Protein AF-A0A2N2LT00-F1 (afdb_monomer_lite)

Radius of gyration: 35.57 Å; chains: 1; bounding box: 117×47×57 Å

Sequence (119 aa):
MRFFLCKQKGFLKKSKGAFFMMVIFSLLLAGCFTGGKPQYNIESYILNYPAPSWNQSGKLEASIKFNRFSIAAAYNSPRMIFRNDDYKIDSFNYSRWAVNPADMIADRILDDMTGSGLF

Secondary structure (DSSP, 8-state):
--------------HHHHHHHHHHHHHHHHHHHS---PPP--EEE----PPPP---S---S--PPPPPP---GGG-SSEEEE-SSTT--EEEEEEEESS-HHHHHHHHHHHHHHHTT--

Structure (mmCIF, N/CA/C/O backbone):
data_AF-A0A2N2LT00-F1
#
_entry.id   AF-A0A2N2LT00-F1
#
loop_
_atom_site.group_PDB
_atom_site.id
_atom_site.type_symbol
_atom_site.label_atom_id
_atom_site.label_alt_id
_atom_site.label_comp_id
_atom_site.label_asym_id
_atom_site.label_entity_id
_atom_site.label_seq_id
_atom_site.pdbx_PDB_ins_code
_atom_site.Cartn_x
_atom_site.Cartn_y
_atom_site.Cartn_z
_atom_site.occupancy
_atom_site.B_iso_or_equiv
_atom_site.auth_seq_id
_atom_site.auth_comp_id
_atom_site.auth_asym_id
_atom_site.auth_atom_id
_atom_site.pdbx_PDB_model_num
ATOM 1 N N . MET A 1 1 ? 92.818 30.777 -22.639 1.00 39.62 1 MET A N 1
ATOM 2 C CA . MET A 1 1 ? 91.949 31.626 -23.486 1.00 39.62 1 MET A CA 1
ATOM 3 C C . MET A 1 1 ? 91.118 30.721 -24.387 1.00 39.62 1 MET A C 1
ATOM 5 O O . MET A 1 1 ? 91.694 29.800 -24.943 1.00 39.62 1 MET A O 1
ATOM 9 N N . ARG A 1 2 ? 89.825 31.045 -24.550 1.00 34.91 2 ARG A N 1
ATOM 10 C CA . ARG A 1 2 ? 88.810 30.455 -25.457 1.00 34.91 2 ARG A CA 1
ATOM 11 C C . ARG A 1 2 ? 87.923 29.330 -24.902 1.00 34.91 2 ARG A C 1
ATOM 13 O O . ARG A 1 2 ? 88.164 28.144 -25.072 1.00 34.91 2 ARG A O 1
ATOM 20 N N . PHE A 1 3 ? 86.839 29.810 -24.289 1.00 42.66 3 PHE A N 1
ATOM 21 C CA . PHE A 1 3 ? 85.492 29.240 -24.285 1.00 42.66 3 PHE A CA 1
ATOM 22 C C . PHE A 1 3 ? 85.086 28.648 -25.644 1.00 42.66 3 PHE A C 1
ATOM 24 O O . PHE A 1 3 ? 85.244 29.328 -26.653 1.00 42.66 3 PHE A O 1
ATOM 31 N N . PHE A 1 4 ? 84.435 27.481 -25.629 1.00 42.72 4 PHE A N 1
ATOM 32 C CA . PHE A 1 4 ? 83.273 27.182 -26.475 1.00 42.72 4 PHE A CA 1
ATOM 33 C C . PHE A 1 4 ? 82.390 26.124 -25.789 1.00 42.72 4 PHE A C 1
ATOM 35 O O . PHE A 1 4 ? 82.752 24.958 -25.669 1.00 42.72 4 PHE A O 1
ATOM 42 N N . LEU A 1 5 ? 81.220 26.571 -25.325 1.00 55.34 5 LEU A N 1
ATOM 43 C CA . LEU A 1 5 ? 80.055 25.762 -24.967 1.00 55.34 5 LEU A CA 1
ATOM 44 C C . LEU A 1 5 ? 79.245 25.468 -26.238 1.00 55.34 5 LEU A C 1
ATOM 46 O O . LEU A 1 5 ? 78.893 26.404 -26.952 1.00 55.34 5 LEU A O 1
ATOM 50 N N . CYS A 1 6 ? 78.902 24.205 -26.494 1.00 41.38 6 CYS A N 1
ATOM 51 C CA . CYS A 1 6 ? 77.761 23.748 -27.313 1.00 41.38 6 CYS A CA 1
ATOM 52 C C . CYS A 1 6 ? 77.866 22.218 -27.456 1.00 41.38 6 CYS A C 1
ATOM 54 O O . CYS A 1 6 ? 78.960 21.721 -27.667 1.00 41.38 6 CYS A O 1
ATOM 56 N N . LYS A 1 7 ? 76.839 21.369 -27.479 1.00 42.00 7 LYS 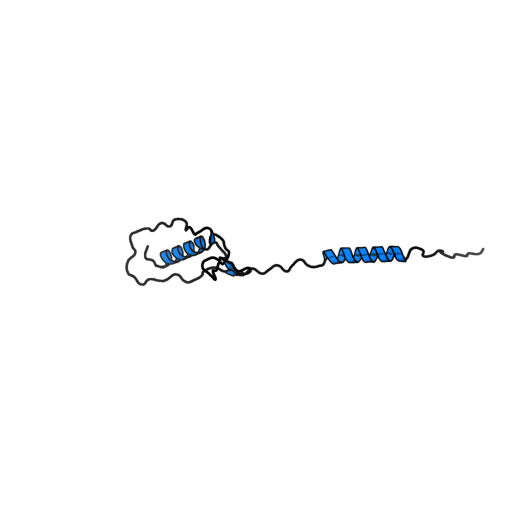A N 1
ATOM 57 C CA . LYS A 1 7 ? 75.384 21.440 -27.305 1.00 42.00 7 LYS A CA 1
ATOM 58 C C . LYS A 1 7 ? 74.897 19.995 -27.503 1.00 42.00 7 LYS A C 1
ATOM 60 O O . LYS A 1 7 ? 75.437 19.272 -28.338 1.00 42.00 7 LYS A O 1
ATOM 65 N N . GLN A 1 8 ? 73.887 19.611 -26.729 1.00 54.00 8 GLN A N 1
ATOM 66 C CA . GLN A 1 8 ? 73.068 18.397 -26.832 1.00 54.00 8 GLN A CA 1
ATOM 67 C C . GLN A 1 8 ? 72.946 17.778 -28.242 1.00 54.00 8 GLN A C 1
ATOM 69 O O . GLN A 1 8 ? 72.475 18.436 -29.170 1.00 54.00 8 GLN A O 1
ATOM 74 N N . LYS A 1 9 ? 73.241 16.475 -28.352 1.00 44.47 9 LYS A N 1
ATOM 75 C CA . LYS A 1 9 ? 72.771 15.536 -29.396 1.00 44.47 9 LYS A CA 1
ATOM 76 C C . LYS A 1 9 ? 72.674 14.142 -28.745 1.00 44.47 9 LYS A C 1
ATOM 78 O O . LYS A 1 9 ? 73.523 13.825 -27.929 1.00 44.47 9 LYS A O 1
ATOM 83 N N . GLY A 1 10 ? 71.708 13.265 -29.002 1.00 43.03 10 GLY A N 1
ATOM 84 C CA . GLY A 1 10 ? 70.725 13.187 -30.075 1.00 43.03 10 GLY A CA 1
ATOM 85 C C . GLY A 1 10 ? 69.406 12.577 -29.577 1.00 43.03 10 GLY A C 1
ATOM 86 O O . GLY A 1 10 ? 69.338 11.939 -28.535 1.00 43.03 10 GLY A O 1
ATOM 87 N N . PHE A 1 11 ? 68.294 12.953 -30.197 1.00 45.41 11 PHE A N 1
ATOM 88 C CA . PHE A 1 11 ? 67.755 12.309 -31.402 1.00 45.41 11 PHE A CA 1
ATOM 89 C C . PHE A 1 11 ? 66.834 11.128 -31.054 1.00 45.41 11 PHE A C 1
ATOM 91 O O . PHE A 1 11 ? 67.204 9.960 -31.109 1.00 45.41 11 PHE A O 1
ATOM 98 N N . LEU A 1 12 ? 65.605 11.496 -30.668 1.00 54.91 12 LEU A N 1
ATOM 99 C CA . LEU A 1 12 ? 64.347 10.931 -31.169 1.00 54.91 12 LEU A CA 1
ATOM 100 C C . LEU A 1 12 ? 64.469 9.573 -31.885 1.00 54.91 12 LEU A C 1
ATOM 102 O O . LEU A 1 12 ? 64.595 9.512 -33.107 1.00 54.91 12 LEU A O 1
ATOM 106 N N . LYS A 1 13 ? 64.323 8.466 -31.149 1.00 53.75 13 LYS A N 1
ATOM 107 C CA . LYS A 1 13 ? 64.019 7.167 -31.768 1.00 53.75 13 LYS A CA 1
ATOM 108 C C . LYS A 1 13 ? 63.198 6.259 -30.850 1.00 53.75 13 LYS A C 1
ATOM 110 O O . LYS A 1 13 ? 63.728 5.314 -30.284 1.00 53.75 13 LYS A O 1
ATOM 115 N N . LYS A 1 14 ? 61.895 6.556 -30.717 1.00 53.50 14 LYS A N 1
ATOM 116 C CA . LYS A 1 14 ? 60.796 5.604 -30.388 1.00 53.50 14 LYS A CA 1
ATOM 117 C C . LYS A 1 14 ? 59.416 6.301 -30.377 1.00 53.50 14 LYS A C 1
ATOM 119 O O . LYS A 1 14 ? 58.627 6.161 -29.454 1.00 53.50 14 LYS A O 1
ATOM 124 N N . SER A 1 15 ? 59.106 7.086 -31.412 1.00 60.25 15 SER A N 1
ATOM 125 C CA . SER A 1 15 ? 57.909 7.953 -31.417 1.00 60.25 15 SER A CA 1
ATOM 126 C C . SER A 1 15 ? 56.580 7.218 -31.686 1.00 60.25 15 SER A C 1
ATOM 128 O O . SER A 1 15 ? 55.553 7.637 -31.165 1.00 60.25 15 SER A O 1
ATOM 130 N N . LYS A 1 16 ? 56.567 6.082 -32.405 1.00 60.16 16 LYS A N 1
ATOM 131 C CA . LYS A 1 16 ? 55.303 5.381 -32.725 1.00 60.16 16 LYS A CA 1
ATOM 132 C C . LYS A 1 16 ? 54.733 4.550 -31.565 1.00 60.16 16 LYS A C 1
ATOM 134 O O . LYS A 1 16 ? 53.527 4.548 -31.355 1.00 60.16 16 LYS A O 1
ATOM 139 N N . GLY A 1 17 ? 55.593 3.876 -30.796 1.00 69.50 17 GLY A N 1
ATOM 140 C CA . GLY A 1 17 ? 55.164 3.015 -29.683 1.00 69.50 17 GLY A CA 1
ATOM 141 C C . GLY A 1 17 ? 54.666 3.799 -28.467 1.00 69.50 17 GLY A C 1
ATOM 142 O O . GLY A 1 17 ? 53.661 3.428 -27.873 1.00 69.50 17 GLY A O 1
ATOM 143 N N . ALA A 1 18 ? 55.322 4.918 -28.141 1.00 75.00 18 ALA A N 1
ATOM 144 C CA . ALA A 1 18 ? 54.892 5.801 -27.056 1.00 75.00 18 ALA A CA 1
ATOM 145 C C . ALA A 1 18 ? 53.535 6.458 -27.357 1.00 75.00 18 ALA A C 1
ATOM 147 O O . ALA A 1 18 ? 52.681 6.537 -26.479 1.00 75.00 18 ALA A O 1
ATOM 148 N N . PHE A 1 19 ? 53.310 6.855 -28.614 1.00 78.75 19 PHE A N 1
ATOM 149 C CA . PHE A 1 19 ? 52.028 7.396 -29.064 1.00 78.75 19 PHE A CA 1
ATOM 150 C C . PHE A 1 19 ? 50.899 6.362 -28.948 1.00 78.75 19 PHE A C 1
ATOM 152 O O . PHE A 1 19 ? 49.839 6.665 -28.412 1.00 78.75 19 PHE A O 1
ATOM 159 N N . PHE A 1 20 ? 51.143 5.116 -29.368 1.00 82.38 20 PHE A N 1
ATOM 160 C CA . PHE A 1 20 ? 50.146 4.047 -29.272 1.00 82.38 20 PHE A CA 1
ATOM 161 C C . PHE A 1 20 ? 49.788 3.704 -27.815 1.00 82.38 20 PHE A C 1
ATOM 163 O O . PHE A 1 20 ? 48.616 3.530 -27.490 1.00 82.38 20 PHE A O 1
ATOM 170 N N . MET A 1 21 ? 50.781 3.689 -26.916 1.00 82.81 21 MET A N 1
ATOM 171 C CA . MET A 1 21 ? 50.553 3.476 -25.481 1.00 82.81 21 MET A CA 1
ATOM 172 C C . MET A 1 21 ? 49.731 4.611 -24.853 1.00 82.81 21 MET A C 1
ATOM 174 O O . MET A 1 21 ? 4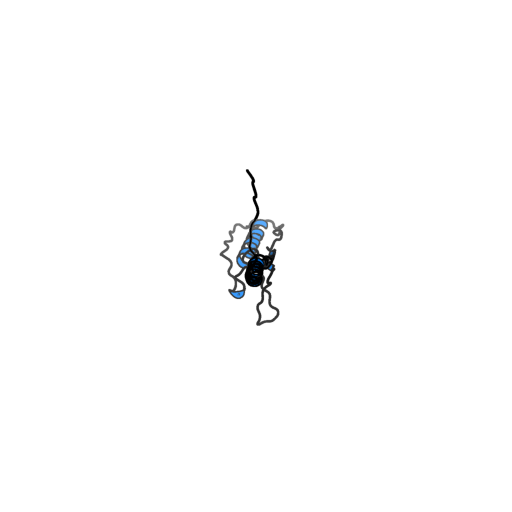8.817 4.359 -24.073 1.00 82.81 21 MET A O 1
ATOM 178 N N . MET A 1 22 ? 50.000 5.861 -25.240 1.00 83.06 22 MET A N 1
ATOM 179 C CA . MET A 1 22 ? 49.249 7.027 -24.766 1.00 83.06 22 MET A CA 1
ATOM 180 C C . MET A 1 22 ? 47.783 7.002 -25.229 1.00 83.06 22 MET A C 1
ATOM 182 O O . MET A 1 22 ? 46.889 7.329 -24.452 1.00 83.06 22 MET A O 1
ATOM 186 N N . VAL A 1 23 ? 47.523 6.559 -26.465 1.00 85.75 23 VAL A N 1
ATOM 187 C CA . VAL A 1 23 ? 46.161 6.409 -27.006 1.00 85.75 23 VAL A CA 1
ATOM 188 C C . VAL A 1 23 ? 45.389 5.308 -26.275 1.00 85.75 23 VAL A C 1
ATOM 190 O O . VAL A 1 23 ? 44.250 5.533 -25.874 1.00 85.75 23 VAL A O 1
ATOM 193 N N . ILE A 1 24 ? 46.008 4.147 -26.032 1.00 85.25 24 ILE A N 1
ATOM 194 C CA . ILE A 1 24 ? 45.387 3.060 -25.256 1.00 85.25 24 ILE A CA 1
ATOM 195 C C . ILE A 1 24 ? 45.077 3.520 -23.832 1.00 85.25 24 ILE A C 1
ATOM 197 O O . ILE A 1 24 ? 43.976 3.296 -23.338 1.00 85.25 24 ILE A O 1
ATOM 201 N N . PHE A 1 25 ? 46.016 4.210 -23.186 1.00 82.69 25 PHE A N 1
ATOM 202 C CA . PHE A 1 25 ? 45.806 4.738 -21.843 1.00 82.69 25 PHE A CA 1
ATOM 203 C C . PHE A 1 25 ? 44.653 5.755 -21.802 1.00 82.69 25 PHE A C 1
ATOM 205 O O . PHE A 1 25 ? 43.809 5.694 -20.913 1.00 82.69 25 PHE A O 1
ATOM 212 N N . SER A 1 26 ? 44.543 6.625 -22.812 1.00 80.12 26 SER A N 1
ATOM 213 C CA . SER A 1 26 ? 43.420 7.561 -22.944 1.00 80.12 26 SER A CA 1
ATOM 214 C C . SER A 1 26 ? 42.073 6.860 -23.168 1.00 80.12 26 SER A C 1
ATOM 216 O O . SER A 1 26 ? 41.062 7.320 -22.643 1.00 80.12 26 SER A O 1
ATOM 218 N N . LEU A 1 27 ? 42.038 5.759 -23.925 1.00 81.12 27 LEU A N 1
ATOM 219 C CA . LEU A 1 27 ? 40.823 4.963 -24.158 1.00 81.12 27 LEU A CA 1
ATOM 220 C C . LEU A 1 27 ? 40.370 4.231 -22.885 1.00 81.12 27 LEU A C 1
ATOM 222 O O . LEU A 1 27 ? 39.177 4.178 -22.597 1.00 81.12 27 LEU A O 1
ATOM 226 N N . LEU A 1 28 ? 41.318 3.719 -22.094 1.00 79.44 28 LEU A N 1
ATOM 227 C CA . LEU A 1 28 ? 41.034 3.075 -20.808 1.00 79.44 28 LEU A CA 1
ATOM 228 C C . LEU A 1 28 ? 40.517 4.077 -19.766 1.00 79.44 28 LEU A C 1
ATOM 230 O O . LEU A 1 28 ? 39.604 3.757 -19.007 1.00 79.44 28 LEU A O 1
ATOM 234 N N . LEU A 1 29 ? 41.041 5.308 -19.762 1.00 75.12 29 LEU A N 1
ATOM 235 C CA . LEU A 1 29 ? 40.537 6.381 -18.899 1.00 75.12 29 LEU A CA 1
ATOM 236 C C . LEU A 1 29 ? 39.152 6.889 -19.329 1.00 75.12 29 LEU A C 1
ATOM 238 O O . LEU A 1 29 ? 38.346 7.242 -18.468 1.00 75.12 29 LEU A O 1
ATOM 242 N N . ALA A 1 30 ? 38.838 6.874 -20.629 1.00 71.75 30 ALA A N 1
ATOM 243 C CA . ALA A 1 30 ? 37.518 7.264 -21.126 1.00 71.75 30 ALA A CA 1
ATOM 244 C C . ALA A 1 30 ? 36.401 6.327 -20.628 1.00 71.75 30 ALA A C 1
ATOM 246 O O . ALA A 1 30 ? 35.307 6.800 -20.331 1.00 71.75 30 ALA A O 1
ATOM 247 N N . GLY A 1 31 ? 36.681 5.029 -20.451 1.00 64.69 31 GLY A N 1
ATOM 248 C CA . GLY A 1 31 ? 35.719 4.056 -19.912 1.00 64.69 31 GLY A CA 1
ATOM 249 C C . GLY A 1 31 ? 35.35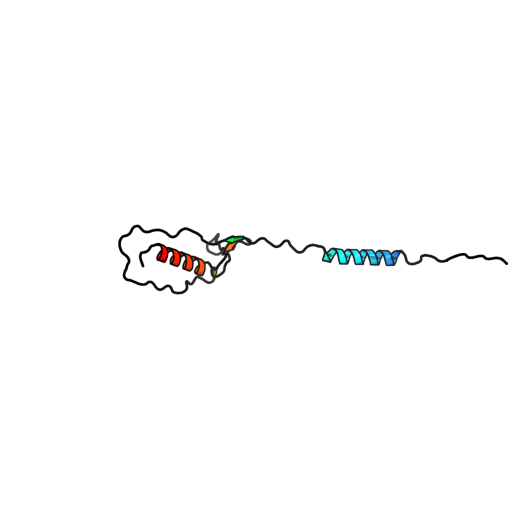7 4.260 -18.435 1.00 64.69 31 GLY A C 1
ATOM 250 O O . GLY A 1 31 ? 34.292 3.833 -18.004 1.00 64.69 31 GLY A O 1
ATOM 251 N N . CYS A 1 32 ? 36.201 4.948 -17.657 1.00 66.75 32 CYS A N 1
ATOM 252 C CA . CYS A 1 32 ? 35.895 5.281 -16.260 1.00 66.75 32 CYS A CA 1
ATOM 253 C C . CYS A 1 32 ? 34.964 6.507 -16.149 1.00 66.75 32 CYS A C 1
ATOM 255 O O . CYS A 1 32 ? 34.259 6.673 -15.158 1.00 66.75 32 CYS A O 1
ATOM 257 N N . PHE A 1 33 ? 34.932 7.349 -17.189 1.00 64.06 33 PHE A N 1
ATOM 258 C CA . PHE A 1 33 ? 34.096 8.551 -17.268 1.00 64.06 33 PHE A CA 1
ATOM 259 C C . PHE A 1 33 ? 32.784 8.350 -18.033 1.00 64.06 33 PHE A C 1
ATOM 261 O O . PHE A 1 33 ? 31.962 9.269 -18.063 1.00 64.06 33 PHE A O 1
ATOM 268 N N . THR A 1 34 ? 32.539 7.177 -18.633 1.00 64.88 34 THR A N 1
ATOM 269 C CA . THR A 1 34 ? 31.218 6.870 -19.192 1.00 64.88 34 THR A CA 1
ATOM 270 C C . THR A 1 34 ? 30.240 6.702 -18.035 1.00 64.88 34 THR A C 1
ATOM 272 O O . THR A 1 34 ? 30.187 5.649 -17.400 1.00 64.88 34 THR A O 1
ATOM 275 N N . GLY A 1 35 ? 29.539 7.794 -17.725 1.00 64.38 35 GLY A N 1
ATOM 276 C CA . GLY A 1 35 ? 28.627 7.930 -16.600 1.00 64.38 35 GLY A CA 1
ATOM 277 C C . GLY A 1 35 ? 27.729 6.712 -16.426 1.00 64.38 35 GLY A C 1
ATOM 278 O O . GLY A 1 35 ? 27.129 6.214 -17.381 1.00 64.38 35 GLY A O 1
ATOM 279 N N . GLY A 1 36 ? 27.661 6.228 -15.184 1.00 67.06 36 GLY A N 1
ATOM 280 C CA . GLY A 1 36 ? 26.730 5.181 -14.790 1.00 67.06 36 GLY A CA 1
ATOM 281 C C . GLY A 1 36 ? 25.311 5.529 -15.236 1.00 67.06 36 GLY A C 1
ATOM 282 O O . GLY A 1 36 ? 24.956 6.705 -15.343 1.00 67.06 36 GLY A O 1
ATOM 283 N N . LYS A 1 37 ? 24.513 4.495 -15.529 1.00 69.88 37 LYS A N 1
ATOM 284 C CA . LYS A 1 37 ? 23.109 4.646 -15.939 1.00 69.88 37 LYS A CA 1
ATOM 285 C C . LYS A 1 37 ? 22.433 5.691 -15.040 1.00 69.88 37 LYS A C 1
ATOM 287 O O . LYS A 1 37 ? 22.616 5.599 -13.821 1.00 69.88 37 LYS A O 1
ATOM 292 N N . PRO A 1 38 ? 21.689 6.661 -15.605 1.00 72.00 38 PRO A N 1
ATOM 293 C CA . PRO A 1 38 ? 21.006 7.660 -14.795 1.00 72.00 38 PRO A CA 1
ATOM 294 C C . PRO A 1 38 ? 20.184 6.939 -13.729 1.00 72.00 38 PRO A C 1
ATOM 296 O O . PRO A 1 38 ? 19.558 5.915 -14.021 1.00 72.00 38 PRO A O 1
ATOM 299 N N . GLN A 1 39 ? 20.238 7.424 -12.485 1.00 69.88 39 GLN A N 1
ATOM 300 C CA . GLN A 1 39 ? 19.404 6.851 -11.438 1.00 69.88 39 GLN A CA 1
ATOM 301 C C . GLN A 1 39 ? 17.954 6.971 -11.893 1.00 69.88 39 GLN A C 1
ATOM 303 O O . GLN A 1 39 ? 17.465 8.069 -12.156 1.00 69.88 39 GLN A O 1
ATOM 308 N N . TYR A 1 40 ? 17.291 5.828 -12.050 1.00 76.25 40 TYR A N 1
ATOM 309 C CA . TYR A 1 40 ? 15.881 5.818 -12.383 1.00 76.25 40 TYR A CA 1
ATOM 310 C C . TYR A 1 40 ? 15.124 6.484 -11.241 1.00 76.25 40 TYR A C 1
ATOM 312 O O . TYR A 1 40 ? 15.199 6.027 -10.099 1.00 76.25 40 TYR A O 1
ATOM 320 N N . ASN A 1 41 ? 14.423 7.570 -11.553 1.00 86.69 41 ASN A N 1
ATOM 321 C CA . ASN A 1 41 ? 13.553 8.223 -10.594 1.00 86.69 41 ASN A CA 1
ATOM 322 C C . ASN A 1 41 ? 12.338 7.313 -10.374 1.00 86.69 41 ASN A C 1
ATOM 324 O O . ASN A 1 41 ? 11.561 7.083 -11.299 1.00 86.69 41 ASN A O 1
ATOM 328 N N . ILE A 1 42 ? 12.247 6.713 -9.188 1.00 91.31 42 ILE A N 1
ATOM 329 C CA . ILE A 1 42 ? 11.119 5.870 -8.794 1.00 91.31 42 ILE A CA 1
ATOM 330 C C . ILE A 1 42 ? 10.193 6.734 -7.953 1.00 91.31 42 ILE A C 1
ATOM 332 O O . ILE A 1 42 ? 10.548 7.159 -6.853 1.00 91.31 42 ILE A O 1
ATOM 336 N N . GLU A 1 43 ? 8.989 6.947 -8.457 1.00 95.62 43 GLU A N 1
ATOM 337 C CA . GLU A 1 43 ? 7.956 7.699 -7.768 1.00 95.62 43 GLU A CA 1
ATOM 338 C C . GLU A 1 43 ? 7.254 6.797 -6.752 1.00 95.62 43 GLU A C 1
ATOM 340 O O . GLU A 1 43 ? 6.826 5.677 -7.058 1.00 95.62 43 GLU A O 1
ATOM 345 N N . SER A 1 44 ? 7.159 7.290 -5.519 1.00 95.88 44 SER A N 1
ATOM 346 C CA . SER A 1 44 ? 6.514 6.590 -4.411 1.00 95.88 44 SER A CA 1
ATOM 347 C C . SER A 1 44 ? 5.185 7.255 -4.084 1.00 95.88 44 SER A C 1
ATOM 349 O O . SER A 1 44 ? 5.126 8.458 -3.843 1.00 95.88 44 SER A O 1
ATOM 351 N N . TYR A 1 45 ? 4.128 6.454 -4.058 1.00 96.75 45 TYR A N 1
ATOM 352 C CA . TYR A 1 45 ? 2.751 6.887 -3.872 1.00 96.75 45 TYR A CA 1
ATOM 353 C C . TYR A 1 45 ? 2.202 6.356 -2.553 1.00 96.75 45 TYR A C 1
ATOM 355 O O . TYR A 1 45 ? 2.485 5.225 -2.162 1.00 96.75 45 TYR A O 1
ATOM 363 N N . ILE A 1 46 ? 1.381 7.147 -1.875 1.00 96.56 46 ILE A N 1
ATOM 364 C CA . ILE A 1 46 ? 0.658 6.719 -0.678 1.00 96.56 46 ILE A CA 1
ATOM 365 C C . ILE A 1 46 ? -0.816 7.059 -0.839 1.00 96.56 46 ILE A C 1
ATOM 367 O O . ILE A 1 46 ? -1.164 8.102 -1.395 1.00 96.56 46 ILE A O 1
ATOM 371 N N . LEU A 1 47 ? -1.683 6.170 -0.364 1.00 94.94 47 LEU A N 1
ATOM 372 C CA . LEU A 1 47 ? -3.111 6.428 -0.332 1.00 94.94 47 LEU A CA 1
ATOM 373 C C . LEU A 1 47 ? -3.398 7.487 0.732 1.00 94.94 47 LEU A C 1
ATOM 375 O O . LEU A 1 47 ? -3.182 7.256 1.924 1.00 94.94 47 LEU A O 1
ATOM 379 N N . ASN A 1 48 ? -3.874 8.644 0.286 1.00 93.56 48 ASN A N 1
ATOM 380 C CA . ASN A 1 48 ? -4.188 9.772 1.145 1.00 93.56 48 ASN A CA 1
ATOM 381 C C . ASN A 1 48 ? -5.571 10.320 0.795 1.00 93.56 48 ASN A C 1
ATOM 383 O O . ASN A 1 48 ? -5.820 10.707 -0.346 1.00 93.56 48 ASN A O 1
ATOM 387 N N . TYR A 1 49 ? -6.453 10.341 1.784 1.00 93.50 49 TYR A N 1
ATOM 388 C CA . TYR A 1 49 ? -7.776 10.939 1.718 1.00 93.50 49 TYR A CA 1
ATOM 389 C C . TYR A 1 49 ? -8.178 11.384 3.133 1.00 93.50 49 TYR A C 1
ATOM 391 O O . TYR A 1 49 ? -7.680 10.815 4.108 1.00 93.50 49 TYR A O 1
ATOM 399 N N . PRO A 1 50 ? -9.025 12.417 3.274 1.00 90.81 50 PRO A N 1
ATOM 400 C CA . PRO A 1 50 ? -9.496 12.840 4.586 1.00 90.81 50 PRO A CA 1
ATOM 401 C C . PRO A 1 50 ? -10.437 11.788 5.179 1.00 90.81 50 PRO A C 1
ATOM 403 O O . PRO A 1 50 ? -11.316 11.284 4.476 1.00 90.81 50 PRO A O 1
ATOM 406 N N . ALA A 1 51 ? -10.279 11.503 6.472 1.00 88.75 51 ALA A N 1
ATOM 407 C CA . ALA A 1 51 ? -11.172 10.601 7.189 1.00 88.75 51 ALA A CA 1
ATOM 408 C C . ALA A 1 51 ? -12.631 11.101 7.112 1.00 88.75 51 ALA A C 1
ATOM 410 O O . ALA A 1 51 ? -12.875 12.313 7.210 1.00 88.75 51 ALA A O 1
ATOM 411 N N . PRO A 1 52 ? -13.615 10.204 6.936 1.00 83.94 52 PRO A N 1
ATOM 412 C CA . PRO A 1 52 ? -15.016 10.584 6.866 1.00 83.94 52 PRO A CA 1
ATOM 413 C C . PRO A 1 52 ? -15.514 11.049 8.238 1.00 83.94 52 PRO A C 1
ATOM 415 O O . PRO A 1 52 ? -15.355 10.351 9.238 1.00 83.94 52 PRO A O 1
ATOM 418 N N . SER A 1 53 ? -16.185 12.200 8.285 1.00 79.81 53 SER A N 1
ATOM 419 C CA . SER A 1 53 ? -16.917 12.633 9.475 1.00 79.81 53 SER A CA 1
ATOM 420 C C . SER A 1 53 ? -18.347 12.098 9.440 1.00 79.81 53 SER A C 1
ATOM 422 O O . SER A 1 53 ? -19.059 12.215 8.439 1.00 79.81 53 SER A O 1
ATOM 424 N N . TRP A 1 54 ? -18.779 11.489 10.542 1.00 78.81 54 TRP A N 1
ATOM 425 C CA . TRP A 1 54 ? -20.127 10.949 10.683 1.00 78.81 54 TRP A CA 1
ATOM 426 C C . TRP A 1 54 ? -20.920 11.859 11.619 1.00 78.81 54 TRP A C 1
ATOM 428 O O . TRP A 1 54 ? -20.546 12.065 12.766 1.00 78.81 54 TRP A O 1
ATOM 438 N N . ASN A 1 55 ? -22.050 12.389 11.148 1.00 73.88 55 ASN A N 1
ATOM 439 C CA . ASN A 1 55 ? -22.936 13.241 11.956 1.00 73.88 55 ASN A CA 1
ATOM 440 C C . ASN A 1 55 ? -23.869 12.424 12.876 1.00 73.88 55 ASN A C 1
ATOM 442 O O . ASN A 1 55 ? -24.959 12.880 13.223 1.00 73.88 55 ASN A O 1
ATOM 446 N N . GLN A 1 56 ? -23.503 11.184 13.208 1.00 68.56 56 GLN A N 1
ATOM 447 C CA . GLN A 1 56 ? -24.361 10.275 13.966 1.00 68.56 56 GLN A CA 1
ATOM 448 C C . GLN A 1 56 ? -24.193 10.488 15.470 1.00 68.56 56 GLN A C 1
ATOM 450 O O . GLN A 1 56 ? -23.098 10.702 15.982 1.00 68.56 56 GLN A O 1
ATOM 455 N N . SER A 1 57 ? -25.325 10.472 16.170 1.00 65.31 57 SER A N 1
ATOM 456 C CA . SER A 1 57 ? -25.417 10.826 17.581 1.00 65.31 57 SER A CA 1
ATOM 457 C C . SER A 1 57 ? -25.245 9.577 18.444 1.00 65.31 57 SER A C 1
ATOM 459 O O . SER A 1 57 ? -26.141 8.739 18.506 1.00 65.31 57 SER A O 1
ATOM 461 N N . GLY A 1 58 ? -24.085 9.463 19.092 1.00 76.56 58 GLY A N 1
ATOM 462 C CA . GLY A 1 58 ? -23.818 8.471 20.134 1.00 76.56 58 GLY A CA 1
ATOM 463 C C . GLY A 1 58 ? -22.516 7.712 19.912 1.00 76.56 58 GLY A C 1
ATOM 464 O O . GLY A 1 58 ? -22.385 6.964 18.947 1.00 76.56 58 GLY A O 1
ATOM 465 N N . LYS A 1 59 ? -21.572 7.879 20.842 1.00 84.62 59 LYS A N 1
ATOM 466 C CA . LYS A 1 59 ? -20.401 7.009 20.943 1.00 84.62 59 LYS A CA 1
ATOM 467 C C . LYS A 1 59 ? -20.864 5.609 21.354 1.00 84.62 59 LYS A C 1
ATOM 469 O O . LYS A 1 59 ? -21.677 5.477 22.268 1.00 84.62 59 LYS A O 1
ATOM 474 N N . LEU A 1 60 ? -20.366 4.573 20.690 1.00 88.56 60 LEU A N 1
ATOM 475 C CA . LEU A 1 60 ? -20.604 3.196 21.094 1.00 88.56 60 LEU A CA 1
ATOM 476 C C . LEU A 1 60 ? -19.680 2.853 22.267 1.00 88.56 60 LEU A C 1
ATOM 478 O O . LEU A 1 60 ? -18.469 3.037 22.192 1.00 88.56 60 LEU A O 1
ATOM 482 N N . GLU A 1 61 ? -20.243 2.283 23.332 1.00 90.69 61 GLU A N 1
ATOM 483 C CA . GLU A 1 61 ? -19.494 1.734 24.472 1.00 90.69 61 GLU A CA 1
ATOM 484 C C . GLU A 1 61 ? -18.877 0.369 24.108 1.00 90.69 61 GLU A C 1
ATOM 486 O O . GLU A 1 61 ? -19.152 -0.665 24.718 1.00 90.69 61 GLU A O 1
ATOM 491 N N . ALA A 1 62 ? -18.085 0.346 23.037 1.00 89.56 62 ALA A N 1
ATOM 492 C CA . ALA A 1 62 ? -17.420 -0.836 22.517 1.00 89.56 62 ALA A CA 1
ATOM 493 C C . ALA A 1 62 ? -16.026 -0.472 22.008 1.00 89.56 62 ALA A C 1
ATOM 495 O O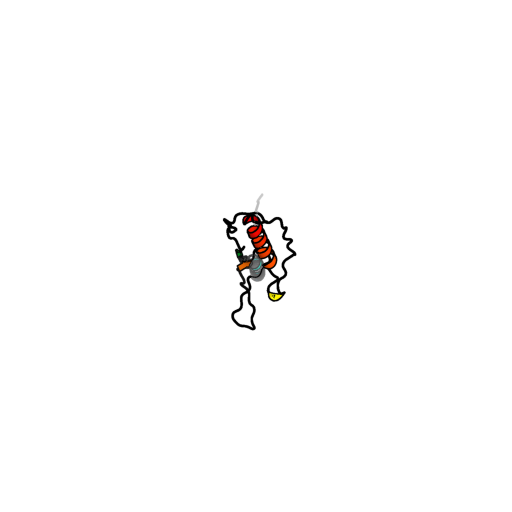 . ALA A 1 62 ? -15.801 0.610 21.477 1.00 89.56 62 ALA A O 1
ATOM 496 N N . SER A 1 63 ? -15.082 -1.401 22.134 1.00 90.69 63 SER A N 1
ATOM 497 C CA . SER A 1 63 ? -13.730 -1.236 21.600 1.00 90.69 63 SER A CA 1
ATOM 498 C C . SER A 1 63 ? -13.493 -2.200 20.449 1.00 90.69 63 SER A C 1
ATOM 500 O O . SER A 1 63 ? -13.793 -3.391 20.550 1.00 90.69 63 SER A O 1
ATOM 502 N N . ILE A 1 64 ? -12.907 -1.694 19.365 1.00 91.75 64 ILE A N 1
ATOM 503 C CA . ILE A 1 64 ? -12.504 -2.502 18.215 1.00 91.75 64 ILE A CA 1
ATOM 504 C C . ILE A 1 64 ? -10.999 -2.732 18.293 1.00 91.75 64 ILE A C 1
ATOM 506 O O . ILE A 1 64 ? -10.210 -1.792 18.348 1.00 91.75 64 ILE A O 1
ATOM 510 N N . LYS A 1 65 ? -10.592 -4.002 18.274 1.00 92.75 65 LYS A N 1
ATOM 511 C CA . LYS A 1 65 ? -9.187 -4.385 18.162 1.00 92.75 65 LYS A CA 1
ATOM 512 C C . LYS A 1 65 ? -8.887 -4.817 16.735 1.00 92.75 65 LYS A C 1
ATOM 514 O O . LYS A 1 65 ? -9.471 -5.780 16.243 1.00 92.75 65 LYS A O 1
ATOM 519 N N . PHE A 1 66 ? -7.909 -4.166 16.119 1.00 92.12 66 PHE A N 1
ATOM 520 C CA . PHE A 1 66 ? -7.361 -4.599 14.841 1.00 92.12 66 PHE A CA 1
ATOM 521 C C . PHE A 1 66 ? -6.224 -5.593 15.060 1.00 92.12 66 PHE A C 1
ATOM 523 O O . PHE A 1 66 ? -5.345 -5.397 15.900 1.00 92.12 66 PHE A O 1
ATOM 530 N N . ASN A 1 67 ? -6.246 -6.670 14.281 1.00 93.94 67 ASN A N 1
ATOM 531 C CA . ASN A 1 67 ? -5.066 -7.495 14.067 1.00 93.94 67 ASN A CA 1
ATOM 532 C C . ASN A 1 67 ? -4.316 -6.972 12.842 1.00 93.94 67 ASN A C 1
ATOM 534 O O . ASN A 1 67 ? -4.873 -6.227 12.034 1.00 93.94 67 ASN A O 1
ATOM 538 N N . ARG A 1 68 ? -3.057 -7.388 12.682 1.00 91.88 68 ARG A N 1
ATOM 539 C CA . ARG A 1 68 ? -2.296 -7.041 11.485 1.00 91.88 68 ARG A CA 1
ATOM 540 C C . ARG A 1 68 ? -3.029 -7.548 10.244 1.00 91.88 68 ARG A C 1
ATOM 542 O O . ARG A 1 68 ? -3.373 -8.728 10.160 1.00 91.88 68 ARG A O 1
ATOM 549 N N . PHE A 1 69 ? -3.230 -6.653 9.287 1.00 95.25 69 PHE A N 1
ATOM 550 C CA . PHE A 1 69 ? -3.837 -6.999 8.015 1.00 95.25 69 PHE A CA 1
ATOM 551 C C . PHE A 1 69 ? -2.913 -7.944 7.249 1.00 95.25 69 PHE A C 1
ATOM 553 O O . PHE A 1 69 ? -1.692 -7.783 7.229 1.00 95.25 69 PHE A O 1
ATOM 560 N N . SER A 1 70 ? -3.509 -8.957 6.632 1.00 95.25 70 SER A N 1
ATOM 561 C CA . SER A 1 70 ? -2.802 -9.896 5.769 1.00 95.25 70 SER A CA 1
ATOM 562 C C . SER A 1 70 ? -3.278 -9.719 4.336 1.00 95.25 70 SER A C 1
ATOM 564 O O . SER A 1 70 ? -4.414 -9.321 4.086 1.00 95.25 70 SER A O 1
ATOM 566 N N . ILE A 1 71 ? -2.391 -10.002 3.392 1.00 96.38 71 ILE A N 1
ATOM 567 C CA . ILE A 1 71 ? -2.675 -9.915 1.966 1.00 96.38 71 ILE A CA 1
ATOM 568 C C . ILE A 1 71 ? -2.091 -11.139 1.269 1.00 96.38 71 ILE A C 1
ATOM 570 O O . ILE A 1 71 ? -1.105 -11.717 1.734 1.00 96.38 71 ILE A O 1
ATOM 574 N N . ALA A 1 72 ? -2.703 -11.552 0.157 1.00 95.69 72 ALA A N 1
ATOM 575 C CA . ALA A 1 72 ? -2.183 -12.658 -0.636 1.00 95.69 72 ALA A CA 1
ATOM 576 C C . ALA A 1 72 ? -0.728 -12.386 -1.048 1.00 95.69 72 ALA A C 1
ATOM 578 O O . ALA A 1 72 ? -0.371 -11.258 -1.392 1.00 95.69 72 ALA A O 1
ATOM 579 N N . ALA A 1 73 ? 0.101 -13.433 -1.051 1.00 94.38 73 ALA A N 1
ATOM 580 C CA . ALA A 1 73 ? 1.542 -13.323 -1.295 1.00 94.38 73 ALA A CA 1
ATOM 581 C C . ALA A 1 73 ? 1.881 -12.592 -2.605 1.00 94.38 73 ALA A C 1
ATOM 583 O O . ALA A 1 73 ? 2.867 -11.862 -2.661 1.00 94.38 73 ALA A O 1
ATOM 584 N N . ALA A 1 74 ? 1.023 -12.727 -3.622 1.00 92.94 74 ALA A N 1
ATOM 585 C CA . ALA A 1 74 ? 1.150 -12.021 -4.892 1.00 92.94 74 ALA A CA 1
ATOM 586 C C . ALA A 1 74 ? 1.212 -10.490 -4.734 1.00 92.94 74 ALA A C 1
ATOM 588 O O . ALA A 1 74 ? 1.925 -9.848 -5.494 1.00 92.94 74 ALA A O 1
ATOM 589 N N . TYR A 1 75 ? 0.530 -9.918 -3.734 1.00 94.75 75 TYR A N 1
ATOM 590 C CA . TYR A 1 75 ? 0.448 -8.474 -3.481 1.00 94.75 75 TYR A CA 1
ATOM 591 C C . TYR A 1 75 ? 1.226 -8.017 -2.244 1.00 94.75 75 TYR A C 1
ATOM 593 O O . TYR A 1 75 ? 1.214 -6.833 -1.915 1.00 94.75 75 TYR A O 1
ATOM 601 N N . ASN A 1 76 ? 1.924 -8.927 -1.560 1.00 96.00 76 ASN A N 1
ATOM 602 C CA . ASN A 1 76 ? 2.677 -8.625 -0.344 1.00 96.00 76 ASN A CA 1
ATOM 603 C C . ASN A 1 76 ? 4.027 -7.954 -0.661 1.00 96.00 76 ASN A C 1
ATOM 605 O O . ASN A 1 76 ? 5.100 -8.474 -0.357 1.00 96.00 76 ASN A O 1
ATOM 609 N N . SER A 1 77 ? 3.984 -6.816 -1.352 1.00 95.88 77 SER A N 1
ATOM 610 C CA . SER A 1 77 ? 5.152 -5.991 -1.646 1.00 95.88 77 SER A CA 1
ATOM 611 C C . SER A 1 77 ? 4.737 -4.546 -1.938 1.00 95.88 77 SER A C 1
ATOM 613 O O . SER A 1 77 ? 3.605 -4.323 -2.358 1.00 95.88 77 SER A O 1
ATOM 615 N N . PRO A 1 78 ? 5.652 -3.566 -1.834 1.00 96.38 78 PRO A N 1
ATOM 616 C CA . PRO A 1 78 ? 5.373 -2.185 -2.238 1.00 96.38 78 PRO A CA 1
ATOM 617 C C . PRO A 1 78 ? 5.228 -1.984 -3.759 1.00 96.38 78 PRO A C 1
ATOM 619 O O . PRO A 1 78 ? 5.061 -0.859 -4.221 1.00 96.38 78 PRO A O 1
ATOM 622 N N . ARG A 1 79 ? 5.341 -3.036 -4.584 1.00 96.25 79 ARG A N 1
ATOM 623 C CA . ARG A 1 79 ? 5.126 -2.899 -6.029 1.00 96.25 79 ARG A CA 1
ATOM 624 C C . ARG A 1 79 ? 3.663 -2.564 -6.294 1.00 96.25 79 ARG A C 1
ATOM 626 O O . ARG A 1 79 ? 2.767 -3.174 -5.714 1.00 96.25 79 ARG A O 1
ATOM 633 N N . MET A 1 80 ? 3.427 -1.620 -7.195 1.00 95.62 80 MET A N 1
ATOM 634 C CA . MET A 1 80 ? 2.080 -1.326 -7.656 1.00 95.62 80 MET A CA 1
ATOM 635 C C . MET A 1 80 ? 1.710 -2.353 -8.721 1.00 95.62 80 MET A C 1
ATOM 637 O O . MET A 1 80 ? 2.250 -2.334 -9.826 1.00 95.62 80 MET A O 1
ATOM 641 N N . ILE A 1 81 ? 0.858 -3.296 -8.331 1.00 95.56 81 ILE A N 1
ATOM 642 C CA . ILE A 1 81 ? 0.496 -4.459 -9.134 1.00 95.56 81 ILE A CA 1
ATOM 643 C C . ILE A 1 81 ? -0.792 -4.192 -9.906 1.00 95.56 81 ILE A C 1
ATOM 645 O O . ILE A 1 81 ? -1.751 -3.665 -9.347 1.00 95.56 81 ILE A O 1
ATOM 649 N N . PHE A 1 82 ? -0.825 -4.619 -11.165 1.00 93.88 82 PHE A N 1
ATOM 650 C CA . PHE A 1 82 ? -2.011 -4.615 -12.013 1.00 93.88 82 PHE A CA 1
ATOM 651 C C . PHE A 1 82 ? -2.144 -5.950 -12.756 1.00 93.88 82 PHE A C 1
ATOM 653 O O . PHE A 1 82 ? -1.216 -6.763 -12.803 1.00 93.88 82 PHE A O 1
ATOM 660 N N . ARG A 1 83 ? -3.329 -6.199 -13.315 1.00 92.88 83 ARG A N 1
ATOM 661 C CA . ARG A 1 83 ? -3.646 -7.419 -14.063 1.00 92.88 83 ARG A CA 1
ATOM 662 C C . ARG A 1 83 ? -4.370 -7.041 -15.344 1.00 92.88 83 ARG A C 1
ATOM 664 O O . ARG A 1 83 ? -5.393 -6.369 -15.282 1.00 92.88 83 ARG A O 1
ATOM 671 N N . ASN A 1 84 ? -3.827 -7.469 -16.480 1.00 90.81 84 ASN A N 1
ATOM 672 C CA . ASN A 1 84 ? -4.441 -7.259 -17.797 1.00 90.81 84 ASN A CA 1
ATOM 673 C C . ASN A 1 84 ? -5.303 -8.448 -18.239 1.00 90.81 84 ASN A C 1
ATOM 675 O O . ASN A 1 84 ? -6.129 -8.309 -19.134 1.00 90.81 84 ASN A O 1
ATOM 679 N N . ASP A 1 85 ? -5.082 -9.617 -17.641 1.00 93.00 85 ASP A N 1
ATOM 680 C CA . ASP A 1 85 ? -5.858 -10.829 -17.862 1.00 93.00 85 ASP A CA 1
ATOM 681 C C . ASP A 1 85 ? -5.894 -11.670 -16.572 1.00 93.00 85 ASP A C 1
ATOM 683 O O . ASP A 1 85 ? -5.226 -11.362 -15.575 1.00 93.00 85 ASP A O 1
ATOM 687 N N . ASP A 1 86 ? -6.682 -12.742 -16.588 1.00 92.06 86 ASP A N 1
ATOM 688 C CA . ASP A 1 86 ? -6.912 -13.591 -15.417 1.00 92.06 86 ASP A CA 1
ATOM 689 C C . ASP A 1 86 ? -5.691 -14.423 -15.003 1.00 92.06 86 ASP A C 1
ATOM 691 O O . ASP A 1 86 ? -5.676 -14.984 -13.907 1.00 92.06 86 ASP A O 1
ATOM 695 N N . TYR A 1 87 ? -4.633 -14.477 -15.811 1.00 91.94 87 TYR A N 1
ATOM 696 C CA . TYR A 1 87 ? -3.488 -15.363 -15.586 1.00 91.94 87 TYR A CA 1
ATOM 697 C C . TYR A 1 87 ? -2.157 -14.623 -15.446 1.00 91.94 87 TYR A C 1
ATOM 699 O O . TYR A 1 87 ? -1.141 -15.247 -15.136 1.00 91.94 87 TYR A O 1
ATOM 707 N N . LYS A 1 88 ? -2.144 -13.300 -15.629 1.00 92.50 88 LYS A N 1
ATOM 708 C CA . LYS A 1 88 ? -0.948 -12.467 -15.515 1.00 92.50 88 LYS A CA 1
ATOM 709 C C . LYS A 1 88 ? -1.078 -11.440 -14.406 1.00 92.50 88 LYS A C 1
ATOM 711 O O . LYS A 1 88 ? -2.118 -10.819 -14.194 1.00 92.50 88 LYS A O 1
ATOM 716 N N . ILE A 1 89 ? 0.042 -11.257 -13.722 1.00 92.94 89 ILE A N 1
ATOM 717 C CA . ILE A 1 89 ? 0.257 -10.233 -12.714 1.00 92.94 89 ILE A CA 1
ATOM 718 C C . ILE A 1 89 ? 1.513 -9.492 -13.140 1.00 92.94 89 ILE A C 1
ATOM 720 O O . ILE A 1 89 ? 2.554 -10.115 -13.343 1.00 92.94 89 ILE A O 1
ATOM 724 N N . ASP A 1 90 ? 1.401 -8.180 -13.281 1.00 95.06 90 ASP A N 1
ATOM 725 C CA . ASP A 1 90 ? 2.516 -7.318 -13.644 1.00 95.06 90 ASP A CA 1
ATOM 726 C C . ASP A 1 90 ? 2.577 -6.125 -12.683 1.00 95.06 90 ASP A C 1
ATOM 728 O O . ASP A 1 90 ? 1.686 -5.921 -11.853 1.00 95.06 90 ASP A O 1
ATOM 732 N N . SER A 1 91 ? 3.661 -5.361 -12.733 1.00 95.50 91 SER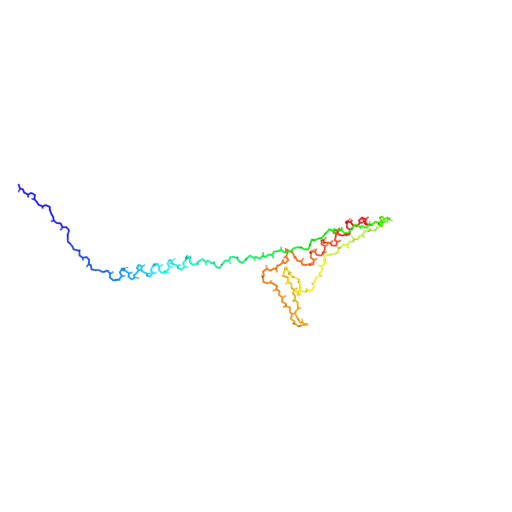 A N 1
ATOM 733 C CA . SER A 1 91 ? 3.870 -4.215 -11.860 1.00 95.50 91 SER A CA 1
ATOM 734 C C . SER A 1 91 ? 4.538 -3.059 -12.576 1.00 95.50 91 SER A C 1
ATOM 736 O O . SER A 1 91 ? 5.376 -3.250 -13.454 1.00 95.50 91 SER A O 1
ATOM 738 N N . PHE A 1 92 ? 4.213 -1.841 -12.156 1.00 94.38 92 PHE A N 1
ATOM 739 C CA . PHE A 1 92 ? 4.867 -0.655 -12.692 1.00 94.38 92 PHE A CA 1
ATOM 740 C C . PHE A 1 92 ? 6.353 -0.621 -12.306 1.00 94.38 92 PHE A C 1
ATOM 742 O O . PHE A 1 92 ? 6.729 -0.827 -11.150 1.00 94.38 92 PHE A O 1
ATOM 749 N N . ASN A 1 93 ? 7.210 -0.318 -13.283 1.00 92.88 93 ASN A N 1
ATOM 750 C CA . ASN A 1 93 ? 8.660 -0.269 -13.079 1.00 92.88 93 ASN A CA 1
ATOM 751 C C . ASN A 1 93 ? 9.102 0.957 -12.261 1.00 92.88 93 ASN A C 1
ATOM 753 O O . ASN A 1 93 ? 10.012 0.852 -11.435 1.00 92.88 93 ASN A O 1
ATOM 757 N N . TYR A 1 94 ? 8.440 2.098 -12.478 1.00 93.88 94 TYR A N 1
ATOM 758 C CA . TYR A 1 94 ? 8.818 3.403 -11.919 1.00 93.88 94 TYR A CA 1
ATOM 759 C C . TYR A 1 94 ? 7.795 3.991 -10.943 1.00 93.88 94 TYR A C 1
ATOM 761 O O . TYR A 1 94 ? 8.056 5.040 -10.368 1.00 93.88 94 TYR A O 1
ATOM 769 N N . SER A 1 95 ? 6.676 3.303 -10.712 1.00 95.69 95 SER A N 1
ATOM 770 C CA . SER A 1 95 ? 5.645 3.718 -9.757 1.00 95.69 95 SER A CA 1
ATOM 771 C C . SER A 1 95 ? 5.493 2.641 -8.694 1.00 95.69 95 SER A C 1
ATOM 773 O O . SER A 1 95 ? 5.262 1.469 -9.004 1.00 95.69 95 SER A O 1
ATOM 775 N N . ARG A 1 96 ? 5.657 3.015 -7.428 1.00 96.12 96 ARG A N 1
ATOM 776 C CA . ARG A 1 96 ? 5.567 2.088 -6.295 1.00 96.12 96 ARG A CA 1
ATOM 777 C C . ARG A 1 96 ? 4.702 2.670 -5.196 1.00 96.12 96 ARG A C 1
ATOM 779 O O . ARG A 1 96 ? 4.579 3.882 -5.073 1.00 96.12 96 ARG A O 1
ATOM 786 N N . TRP A 1 97 ? 4.138 1.802 -4.373 1.00 97.50 97 TRP A N 1
ATOM 787 C CA . TRP A 1 97 ? 3.616 2.225 -3.086 1.00 97.50 97 TRP A CA 1
ATOM 788 C C . TRP A 1 97 ? 4.783 2.602 -2.169 1.00 97.50 97 TRP A C 1
ATOM 790 O O . TRP A 1 97 ? 5.833 1.958 -2.185 1.00 97.50 97 TRP A O 1
ATOM 800 N N . ALA A 1 98 ? 4.602 3.644 -1.364 1.00 96.81 98 ALA A N 1
ATOM 801 C CA . ALA A 1 98 ? 5.569 4.069 -0.358 1.00 96.81 98 ALA A CA 1
ATOM 802 C C . ALA A 1 98 ? 5.705 3.032 0.773 1.00 96.81 98 ALA A C 1
ATOM 804 O O . ALA A 1 98 ? 6.755 2.924 1.400 1.00 96.81 98 ALA A O 1
ATOM 805 N N . VAL A 1 99 ? 4.647 2.251 1.006 1.00 96.44 99 VAL A N 1
ATOM 806 C CA . VAL A 1 99 ? 4.540 1.209 2.035 1.00 96.44 99 VAL A CA 1
ATOM 807 C C . VAL A 1 99 ? 3.838 -0.032 1.470 1.00 96.44 99 VAL A C 1
ATOM 809 O O . VAL A 1 99 ? 3.330 -0.018 0.349 1.00 96.44 99 VAL A O 1
ATOM 812 N N . ASN A 1 100 ? 3.814 -1.134 2.222 1.00 96.62 100 ASN A N 1
ATOM 813 C CA . ASN A 1 100 ? 3.051 -2.318 1.829 1.00 96.62 100 ASN A CA 1
ATOM 814 C C . ASN A 1 100 ? 1.543 -1.991 1.764 1.00 96.62 100 ASN A C 1
ATOM 816 O O . ASN A 1 100 ? 1.040 -1.367 2.699 1.00 96.62 100 ASN A O 1
ATOM 820 N N . PRO A 1 101 ? 0.800 -2.435 0.730 1.00 96.56 101 PRO A N 1
ATOM 821 C CA . PRO A 1 101 ? -0.635 -2.171 0.630 1.00 96.56 101 PRO A CA 1
ATOM 822 C C . PRO A 1 101 ? -1.450 -2.626 1.847 1.00 96.56 101 PRO A C 1
ATOM 824 O O . PRO A 1 101 ? -2.395 -1.941 2.224 1.00 96.56 101 PRO A O 1
ATOM 827 N N . ALA A 1 102 ? -1.088 -3.748 2.478 1.00 96.81 102 ALA A N 1
ATOM 828 C CA . ALA A 1 102 ? -1.797 -4.244 3.658 1.00 96.81 102 ALA A CA 1
ATOM 829 C C . ALA A 1 102 ? -1.671 -3.279 4.844 1.00 96.81 102 ALA A C 1
ATOM 831 O O . ALA A 1 102 ? -2.667 -2.963 5.488 1.00 96.81 102 ALA A O 1
ATOM 832 N N . ASP A 1 103 ? -0.455 -2.791 5.091 1.00 96.25 103 ASP A N 1
ATOM 833 C CA . ASP A 1 103 ? -0.176 -1.852 6.176 1.00 96.25 103 ASP A CA 1
ATOM 834 C C . ASP A 1 103 ? -0.792 -0.469 5.852 1.00 96.25 103 ASP A C 1
ATOM 836 O O . ASP A 1 103 ? -1.437 0.137 6.699 1.00 96.25 103 ASP A O 1
ATOM 840 N N . MET A 1 104 ? -0.726 -0.023 4.590 1.00 96.38 104 MET A N 1
ATOM 841 C CA . MET A 1 104 ? -1.332 1.239 4.135 1.00 96.38 104 MET A CA 1
ATOM 842 C C . MET A 1 104 ? -2.845 1.299 4.366 1.00 96.38 104 MET A C 1
ATOM 844 O O . MET A 1 104 ? -3.375 2.321 4.794 1.00 96.38 104 MET A O 1
ATOM 848 N N . ILE A 1 105 ? -3.549 0.211 4.045 1.00 96.00 105 ILE A N 1
ATOM 849 C CA . ILE A 1 105 ? -4.997 0.111 4.248 1.00 96.00 105 ILE A CA 1
ATOM 850 C C . ILE A 1 105 ? -5.323 -0.006 5.738 1.00 96.00 105 ILE A C 1
ATOM 852 O O . ILE A 1 105 ? -6.310 0.577 6.179 1.00 96.00 105 ILE A O 1
ATOM 856 N N . ALA A 1 106 ? -4.495 -0.709 6.517 1.00 96.06 106 ALA A N 1
ATOM 857 C CA . ALA A 1 106 ? -4.661 -0.796 7.964 1.00 96.06 106 ALA A CA 1
ATOM 858 C C . ALA A 1 106 ? -4.629 0.592 8.618 1.00 96.06 106 ALA A C 1
ATOM 860 O O . ALA A 1 106 ? -5.531 0.921 9.387 1.00 96.06 106 ALA A O 1
ATOM 861 N N . ASP A 1 107 ? -3.637 1.409 8.255 1.00 94.81 107 ASP A N 1
ATOM 862 C CA . ASP A 1 107 ? -3.497 2.775 8.760 1.00 94.81 107 ASP A CA 1
ATOM 863 C C . ASP A 1 107 ? -4.707 3.631 8.369 1.00 94.81 107 ASP A C 1
ATOM 865 O O . ASP A 1 107 ? -5.285 4.310 9.212 1.00 94.81 107 ASP A O 1
ATOM 869 N N . ARG A 1 108 ? -5.159 3.546 7.110 1.00 95.25 108 ARG A N 1
ATOM 870 C CA . ARG A 1 108 ? -6.332 4.301 6.645 1.00 95.25 108 ARG A CA 1
ATOM 871 C C . ARG A 1 108 ? -7.630 3.897 7.339 1.00 95.25 108 ARG A C 1
ATOM 873 O O . ARG A 1 108 ? -8.404 4.766 7.714 1.00 95.25 108 ARG A O 1
ATOM 880 N N . ILE A 1 109 ? -7.853 2.607 7.575 1.00 94.81 109 ILE A N 1
ATOM 881 C CA . ILE A 1 109 ? -9.031 2.146 8.322 1.00 94.81 109 ILE A CA 1
ATOM 882 C C . ILE A 1 109 ? -8.963 2.610 9.779 1.00 94.81 109 ILE A C 1
ATOM 884 O O . ILE A 1 109 ? -9.989 2.976 10.350 1.00 94.81 109 ILE A O 1
ATOM 888 N N . LEU A 1 110 ? -7.778 2.604 10.393 1.00 93.50 110 LEU A N 1
ATOM 889 C CA . LEU A 1 110 ? -7.602 3.122 11.748 1.00 93.50 110 LEU A CA 1
ATOM 890 C C . LEU A 1 110 ? -7.921 4.624 11.814 1.00 93.50 110 LEU A C 1
ATOM 892 O O . LEU A 1 110 ? -8.657 5.048 12.708 1.00 93.50 110 LEU A O 1
ATOM 896 N N . ASP A 1 111 ? -7.419 5.404 10.857 1.00 93.06 111 ASP A N 1
ATOM 897 C CA . ASP A 1 111 ? -7.717 6.834 10.727 1.00 93.06 111 ASP A CA 1
ATOM 898 C C . ASP A 1 111 ? -9.222 7.072 10.520 1.00 93.06 111 ASP A C 1
ATOM 900 O O . ASP A 1 111 ? -9.806 7.934 11.171 1.00 93.06 111 ASP A O 1
ATOM 904 N N . ASP A 1 112 ? -9.880 6.273 9.677 1.00 92.62 112 ASP A N 1
ATOM 905 C CA . ASP A 1 112 ? -11.318 6.389 9.412 1.00 92.62 112 ASP A CA 1
ATOM 906 C C . ASP A 1 112 ? -12.158 6.059 10.654 1.00 92.62 112 ASP A C 1
ATOM 908 O O . ASP A 1 112 ? -13.121 6.757 10.973 1.00 92.62 112 ASP A O 1
ATOM 912 N N . MET A 1 113 ? -11.784 5.014 11.395 1.00 91.50 113 MET A N 1
ATOM 913 C CA . MET A 1 113 ? -12.497 4.589 12.602 1.00 91.50 113 MET A CA 1
ATOM 914 C C . MET A 1 113 ? -12.334 5.602 13.732 1.00 91.50 113 MET A C 1
ATOM 916 O O . MET A 1 113 ? -13.318 5.965 14.376 1.00 91.50 113 MET A O 1
ATOM 920 N N . THR A 1 114 ? -11.115 6.098 13.947 1.00 89.69 114 THR A N 1
ATOM 921 C CA . THR A 1 114 ? -10.834 7.118 14.969 1.00 89.69 114 THR A CA 1
ATOM 922 C C . THR A 1 114 ? -11.414 8.481 14.584 1.00 89.69 114 THR A C 1
ATOM 924 O O . THR A 1 114 ? -11.996 9.159 15.429 1.00 89.69 114 THR A O 1
ATOM 927 N N . GLY A 1 115 ? -11.344 8.852 13.303 1.00 89.19 115 GLY A N 1
ATOM 928 C CA . GLY A 1 115 ? -11.917 10.082 12.757 1.00 89.19 115 GLY A CA 1
ATOM 929 C C . GLY A 1 115 ? -13.448 10.107 12.760 1.00 89.19 115 GLY A C 1
ATOM 930 O O . GLY A 1 115 ? -14.034 11.186 12.844 1.00 89.19 115 GLY A O 1
ATOM 931 N N . SER A 1 116 ? -14.104 8.941 12.738 1.00 87.94 116 SER A N 1
ATOM 932 C CA . SER A 1 116 ? -15.570 8.849 12.794 1.00 87.94 116 SER A CA 1
ATOM 933 C C . SER A 1 116 ? -16.170 9.317 14.125 1.00 87.94 116 SER A C 1
ATOM 935 O O . SER A 1 116 ? -17.336 9.704 14.160 1.00 87.94 116 SER A O 1
ATOM 937 N N . GLY A 1 117 ? -15.403 9.263 15.223 1.00 86.12 117 GLY A N 1
ATOM 938 C CA . GLY A 1 117 ? -15.891 9.569 16.573 1.00 86.12 117 GLY A CA 1
ATOM 939 C C . GLY A 1 117 ? -16.910 8.566 17.136 1.00 86.12 117 GLY A C 1
ATOM 940 O O . GLY A 1 117 ? -17.517 8.840 18.171 1.00 86.12 117 GLY A O 1
ATOM 941 N N . LEU A 1 118 ? -17.115 7.422 16.472 1.00 87.06 118 LEU A N 1
ATOM 942 C CA . LEU A 1 118 ? -18.105 6.412 16.862 1.00 87.06 118 LEU A CA 1
ATOM 943 C C . LEU A 1 118 ? -17.622 5.463 17.969 1.00 87.06 118 LEU A C 1
ATOM 945 O O . LEU A 1 118 ? -18.461 4.874 18.647 1.00 87.06 118 LEU A O 1
ATOM 949 N N . PHE A 1 119 ? -16.308 5.307 18.152 1.00 85.62 119 PHE A N 1
ATOM 950 C CA . PHE A 1 119 ? -15.681 4.344 19.070 1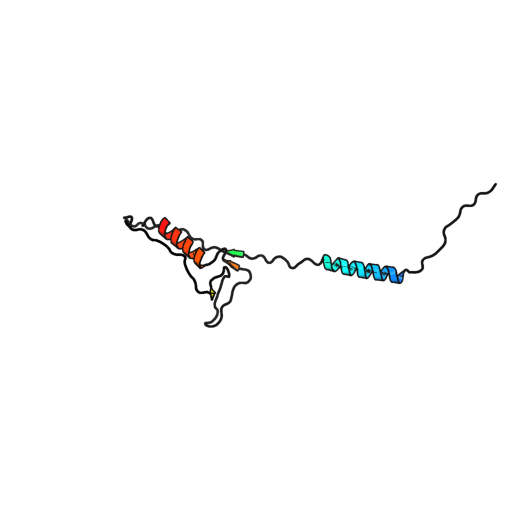.00 85.62 119 PHE A CA 1
ATOM 951 C C . PHE A 1 119 ? -14.662 5.017 20.000 1.00 85.62 119 PHE A C 1
ATOM 953 O O . PHE A 1 119 ? -14.161 6.113 19.663 1.00 85.62 119 PHE A O 1
#

pLDDT: mean 82.43, std 16.51, range [34.91, 97.5]

Foldseek 3Di:
DDDDDDDDDDDDDDPPVVVVVVVVVVVVVVVVVPDDDPPQQADADADDDAADEDPDPDADPDDDDDDQFDDPPLQQDQFAWDDPDPPDIDGDPRYTHPDRPSVRVVVNVVNNVVNHNRD